Protein AF-A0A7Y0GBE6-F1 (afdb_monomer_lite)

InterPro domains:
  IPR038721 Transposase IS701-like, DDE domain [PF13546] (13-79)
  IPR039365 Transposase IS701-like [PTHR33627] (2-63)

Secondary structure (DSSP, 8-state):
-TTHHHHHHHHHHHHHT--HHHHHHHHHHHHHHHSTT---SHHHHHTT-TT--HHHHHHHHHS--TTHHHHHHHTTTS---

pLDDT: mean 74.15, std 12.69, range [44.25, 88.19]

Organism: NCBI:txid2728851

Radius of gyration: 14.28 Å; chains: 1; bounding box: 27×28×42 Å

Foldseek 3Di:
DVLPVVVVVCVVVLVVLVDPLLSLLVSLVVCLCPPPVNNPDLQSSQPPDPRDHSVSNCCSVVPDRPCPVCVVVVVVPPDDD

Sequence (81 aa):
MWRDEPAEWLARFVALLGDRRRARMCRAYIEGLIGPDDRKSVQPIAIPSPRSGYDQLYHFIAVPCGKAHHWHRSLADKPAP

Structure (mmCIF, N/CA/C/O backbone):
data_AF-A0A7Y0GBE6-F1
#
_entry.id   AF-A0A7Y0GBE6-F1
#
loop_
_atom_site.group_PDB
_atom_site.id
_atom_site.type_symbol
_atom_site.label_atom_id
_atom_site.label_alt_id
_atom_site.label_comp_id
_atom_site.label_asym_id
_atom_site.label_entity_id
_atom_site.label_seq_id
_atom_site.pdbx_PDB_ins_code
_atom_site.Cartn_x
_atom_site.Cartn_y
_atom_site.Cartn_z
_atom_site.occupancy
_atom_site.B_iso_or_equiv
_atom_site.auth_seq_id
_atom_site.auth_comp_id
_atom_site.auth_asym_id
_atom_site.auth_atom_id
_atom_site.pdbx_PDB_model_num
ATOM 1 N N . MET A 1 1 ? 9.489 -20.423 -5.040 1.00 57.31 1 MET A N 1
ATOM 2 C CA . MET A 1 1 ? 8.672 -19.356 -5.655 1.00 57.31 1 MET A CA 1
ATOM 3 C C . MET A 1 1 ? 8.406 -18.332 -4.559 1.00 57.31 1 MET A C 1
ATOM 5 O O . MET A 1 1 ? 7.573 -18.577 -3.709 1.00 57.31 1 MET A O 1
ATOM 9 N N . TRP A 1 2 ? 9.184 -17.245 -4.478 1.00 65.06 2 TRP A N 1
ATOM 10 C CA . TRP A 1 2 ? 9.167 -16.342 -3.305 1.00 65.06 2 TRP A CA 1
ATOM 11 C C . TRP A 1 2 ? 7.809 -15.657 -3.053 1.00 65.06 2 TRP A C 1
ATOM 13 O O . TRP A 1 2 ? 7.600 -15.089 -1.992 1.00 65.06 2 TRP A O 1
ATOM 23 N N . ARG A 1 3 ? 6.888 -15.699 -4.028 1.00 64.62 3 ARG A N 1
ATOM 24 C CA . ARG A 1 3 ? 5.581 -15.031 -3.981 1.00 64.62 3 ARG A CA 1
ATOM 25 C C . ARG A 1 3 ? 4.485 -15.777 -3.215 1.00 64.62 3 ARG A C 1
ATOM 27 O O . ARG A 1 3 ? 3.521 -15.117 -2.836 1.00 64.62 3 ARG A O 1
ATOM 34 N N . ASP A 1 4 ? 4.594 -17.087 -2.996 1.00 64.56 4 ASP A N 1
ATOM 35 C CA . ASP A 1 4 ? 3.478 -17.869 -2.430 1.00 64.56 4 ASP A CA 1
ATOM 36 C C . ASP A 1 4 ? 3.429 -17.825 -0.898 1.00 64.56 4 ASP A C 1
ATOM 38 O O . ASP A 1 4 ? 2.376 -17.554 -0.326 1.00 64.56 4 ASP A O 1
ATOM 42 N N . GLU A 1 5 ? 4.573 -17.983 -0.230 1.00 65.69 5 GLU A N 1
ATOM 43 C CA . GLU A 1 5 ? 4.698 -17.906 1.237 1.00 65.69 5 GLU A CA 1
ATOM 44 C C . GLU A 1 5 ? 4.191 -16.572 1.833 1.00 65.69 5 GLU A C 1
ATOM 46 O O . GLU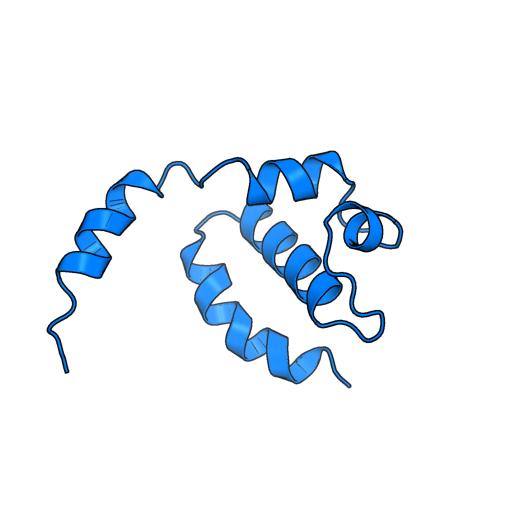 A 1 5 ? 3.416 -16.579 2.794 1.00 65.69 5 GLU A O 1
ATOM 51 N N . PRO A 1 6 ? 4.537 -15.403 1.258 1.00 69.19 6 PRO A N 1
ATOM 52 C CA . PRO A 1 6 ? 4.095 -14.119 1.789 1.00 69.19 6 PRO A CA 1
ATOM 53 C C . PRO A 1 6 ? 2.613 -13.846 1.543 1.00 69.19 6 PRO A C 1
ATOM 55 O O . PRO A 1 6 ? 2.016 -13.060 2.273 1.00 69.19 6 PRO A O 1
ATOM 58 N N . ALA A 1 7 ? 2.007 -14.443 0.512 1.00 71.38 7 ALA A N 1
ATOM 59 C CA . ALA A 1 7 ? 0.644 -14.113 0.107 1.00 71.38 7 ALA A CA 1
ATOM 60 C C . ALA A 1 7 ? -0.391 -14.560 1.148 1.00 71.38 7 ALA A C 1
ATOM 62 O O . ALA A 1 7 ? -1.329 -13.814 1.439 1.00 71.38 7 ALA A O 1
ATOM 63 N N . GLU A 1 8 ? -0.204 -15.744 1.732 1.00 77.44 8 GLU A N 1
ATOM 64 C CA . GLU A 1 8 ? -1.119 -16.308 2.726 1.00 77.44 8 GLU A CA 1
ATOM 65 C C . GLU A 1 8 ? -0.995 -15.596 4.082 1.00 77.44 8 GLU A C 1
ATOM 67 O O . GLU A 1 8 ? -1.999 -15.232 4.702 1.00 77.44 8 GLU A O 1
ATOM 72 N N . TRP A 1 9 ? 0.235 -15.277 4.497 1.00 80.31 9 TRP A N 1
ATOM 73 C CA . TRP A 1 9 ? 0.486 -14.443 5.674 1.00 80.31 9 TRP A CA 1
ATOM 74 C C . TRP A 1 9 ? -0.083 -13.025 5.500 1.00 80.31 9 TRP A C 1
ATOM 76 O O . TRP A 1 9 ? -0.767 -12.506 6.388 1.00 80.31 9 TRP A O 1
ATOM 86 N N . LEU A 1 10 ? 0.124 -12.414 4.328 1.00 81.75 10 LEU A N 1
ATOM 87 C CA . LEU A 1 10 ? -0.312 -11.050 4.028 1.00 81.75 10 LEU A CA 1
ATOM 88 C C . LEU A 1 10 ? -1.837 -10.929 3.901 1.00 81.75 10 LEU A C 1
ATOM 90 O O . LEU A 1 10 ? -2.394 -9.872 4.210 1.00 81.75 10 LEU A O 1
ATOM 94 N N . ALA A 1 11 ? -2.533 -11.996 3.496 1.00 79.81 11 ALA A N 1
ATOM 95 C CA . ALA A 1 11 ? -3.987 -12.005 3.336 1.00 79.81 11 ALA A CA 1
ATOM 96 C C . ALA A 1 11 ? -4.725 -11.559 4.611 1.00 79.81 11 ALA A C 1
ATOM 98 O O . ALA A 1 11 ? -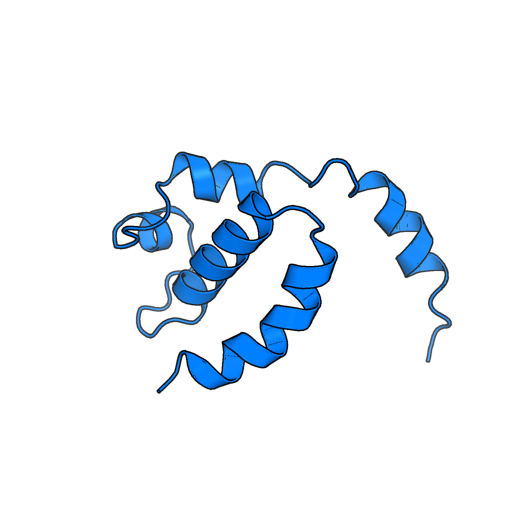5.700 -10.809 4.524 1.00 79.81 11 ALA A O 1
ATOM 99 N N . ARG A 1 12 ? -4.218 -11.936 5.795 1.00 77.75 12 ARG A N 1
ATOM 100 C CA . ARG A 1 12 ? -4.781 -11.533 7.097 1.00 77.75 12 ARG A CA 1
ATOM 101 C C . ARG A 1 12 ? -4.737 -10.019 7.310 1.00 77.75 12 ARG A C 1
ATOM 103 O O . ARG A 1 12 ? -5.712 -9.439 7.773 1.00 77.75 12 ARG A O 1
ATOM 110 N N . PHE A 1 13 ? -3.646 -9.365 6.920 1.00 75.75 13 PHE A N 1
ATOM 111 C CA . PHE A 1 13 ? -3.490 -7.910 7.037 1.00 75.75 13 PHE A CA 1
ATOM 112 C C . PHE A 1 13 ? -4.264 -7.163 5.954 1.00 75.75 13 PHE A C 1
ATOM 114 O O . PHE A 1 13 ? -4.870 -6.124 6.206 1.00 75.75 13 PHE A O 1
ATOM 121 N N . VAL A 1 14 ? -4.292 -7.719 4.744 1.00 80.50 14 VAL A N 1
ATOM 122 C CA . VAL A 1 14 ? -5.036 -7.153 3.620 1.00 80.50 14 VAL A CA 1
ATOM 123 C C . VAL A 1 14 ? -6.543 -7.157 3.888 1.00 80.50 14 VAL A C 1
ATOM 125 O O . VAL A 1 14 ? -7.215 -6.180 3.553 1.00 80.50 14 VAL A O 1
ATOM 128 N N . ALA A 1 15 ? -7.072 -8.194 4.545 1.00 80.00 15 ALA A N 1
ATOM 129 C CA . ALA A 1 15 ? -8.473 -8.251 4.962 1.00 80.00 15 ALA A CA 1
ATOM 130 C C . ALA A 1 15 ? -8.845 -7.115 5.938 1.00 80.00 15 ALA A C 1
ATOM 132 O O . ALA A 1 15 ? -9.936 -6.550 5.844 1.00 80.00 15 ALA A O 1
ATOM 133 N N . LEU A 1 16 ? -7.919 -6.719 6.818 1.00 80.31 16 LEU A N 1
ATOM 134 C CA . LEU A 1 16 ? -8.120 -5.642 7.794 1.00 80.31 16 LEU A CA 1
ATOM 135 C C . LEU A 1 16 ? -8.183 -4.241 7.167 1.00 80.31 16 LEU A C 1
ATOM 137 O O . LEU A 1 16 ? -8.743 -3.322 7.766 1.00 80.31 16 LEU A O 1
ATOM 141 N N . LEU A 1 17 ? -7.651 -4.057 5.953 1.00 79.62 17 LEU A N 1
ATOM 142 C CA . LEU A 1 17 ? -7.691 -2.762 5.263 1.00 79.62 17 LEU A CA 1
ATOM 143 C C . LEU A 1 17 ? -9.118 -2.346 4.876 1.00 79.62 17 LEU A C 1
ATOM 145 O O . LEU A 1 17 ? -9.370 -1.153 4.716 1.00 79.62 17 LEU A O 1
ATOM 149 N N . GLY A 1 18 ? -10.043 -3.301 4.705 1.00 76.31 18 GLY A N 1
ATOM 150 C CA . GLY A 1 18 ? -11.460 -3.042 4.411 1.00 76.31 18 GLY A CA 1
ATOM 151 C C . GLY A 1 18 ? -11.746 -2.321 3.085 1.00 76.31 18 GLY A C 1
ATOM 152 O O . GLY A 1 18 ? -12.898 -2.007 2.802 1.00 76.31 18 GLY A O 1
ATOM 153 N N . ASP A 1 19 ? -10.719 -2.061 2.271 1.00 84.00 19 ASP A N 1
ATOM 154 C CA . ASP A 1 19 ? -10.798 -1.347 1.000 1.00 84.00 19 ASP A CA 1
ATOM 155 C C . ASP A 1 19 ? -10.051 -2.129 -0.093 1.00 84.00 19 ASP A C 1
ATOM 157 O O . ASP A 1 19 ? -8.854 -2.415 0.010 1.00 84.00 19 ASP A O 1
ATOM 161 N N . ARG A 1 20 ? -10.763 -2.465 -1.178 1.00 83.62 20 ARG A N 1
ATOM 162 C CA . ARG A 1 20 ? -10.231 -3.272 -2.291 1.00 83.62 20 ARG A CA 1
ATOM 163 C C . ARG A 1 20 ? -9.102 -2.585 -3.067 1.00 83.62 20 ARG A C 1
ATOM 165 O O . ARG A 1 20 ? -8.289 -3.263 -3.698 1.00 83.62 20 ARG A O 1
ATOM 172 N N . ARG A 1 21 ? -9.033 -1.253 -3.081 1.00 85.25 21 ARG A N 1
ATOM 173 C CA . ARG A 1 21 ? -7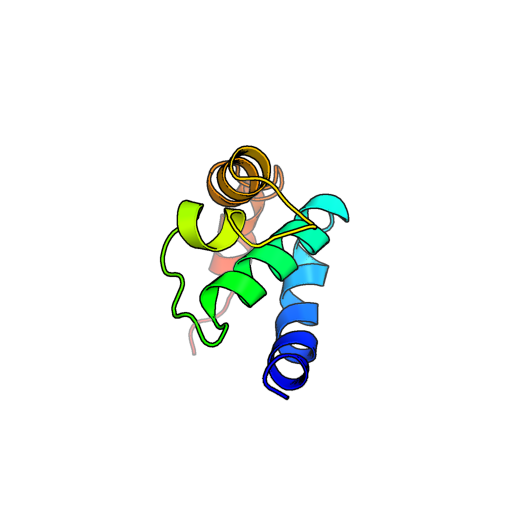.928 -0.504 -3.694 1.00 85.25 21 ARG A CA 1
ATOM 174 C C . ARG A 1 21 ? -6.699 -0.572 -2.794 1.00 85.25 21 ARG A C 1
ATOM 176 O O . ARG A 1 21 ? -5.641 -0.959 -3.280 1.00 85.25 21 ARG A O 1
ATOM 183 N N . ARG A 1 22 ? -6.843 -0.317 -1.492 1.00 84.88 22 ARG A N 1
ATOM 184 C CA . ARG A 1 22 ? -5.744 -0.429 -0.516 1.00 84.88 22 ARG A CA 1
ATOM 185 C C . ARG A 1 22 ? -5.195 -1.849 -0.424 1.00 84.88 22 ARG A C 1
ATOM 187 O O . ARG A 1 22 ? -3.986 -2.009 -0.349 1.00 84.88 22 ARG A O 1
ATOM 194 N N . ALA A 1 23 ? -6.049 -2.865 -0.520 1.00 85.25 23 ALA A N 1
ATOM 195 C CA . ALA A 1 23 ? -5.646 -4.268 -0.592 1.00 85.25 23 ALA A CA 1
ATOM 196 C C . ALA A 1 23 ? -4.694 -4.556 -1.766 1.00 85.25 23 ALA A C 1
ATOM 198 O O . ALA A 1 23 ? -3.636 -5.162 -1.595 1.00 85.25 23 ALA A O 1
ATOM 199 N N . ARG A 1 24 ? -5.047 -4.074 -2.966 1.00 85.69 24 ARG A N 1
ATOM 200 C CA . ARG A 1 24 ? -4.215 -4.221 -4.172 1.00 85.69 24 ARG A CA 1
ATOM 201 C C . ARG A 1 24 ? -2.889 -3.468 -4.047 1.00 85.69 24 ARG A C 1
ATOM 203 O O . ARG A 1 24 ? -1.860 -4.015 -4.431 1.00 85.69 24 ARG A O 1
ATOM 210 N N . MET A 1 25 ? -2.919 -2.260 -3.483 1.00 87.62 25 MET A N 1
ATOM 211 C CA . MET A 1 25 ? -1.722 -1.439 -3.272 1.00 87.62 25 MET A CA 1
ATOM 212 C C . MET A 1 25 ? -0.784 -2.031 -2.218 1.00 87.62 25 MET A C 1
ATOM 214 O O . MET A 1 25 ? 0.419 -2.076 -2.442 1.00 87.62 25 MET A O 1
ATOM 218 N N . CYS A 1 26 ? -1.326 -2.540 -1.109 1.00 86.56 26 CYS A N 1
ATOM 219 C CA . CYS A 1 26 ? -0.561 -3.209 -0.058 1.00 86.56 26 CYS A CA 1
ATOM 220 C C . CYS A 1 26 ? 0.197 -4.411 -0.614 1.00 86.56 26 CYS A C 1
ATOM 222 O O . CYS A 1 26 ? 1.400 -4.534 -0.405 1.00 86.56 26 CYS A O 1
ATOM 224 N N . ARG A 1 27 ? -0.485 -5.247 -1.404 1.00 84.25 27 ARG A N 1
ATOM 225 C CA . ARG A 1 27 ? 0.146 -6.387 -2.062 1.00 84.25 27 ARG A CA 1
ATOM 226 C C . ARG A 1 27 ? 1.273 -5.957 -3.006 1.00 84.25 27 ARG A C 1
ATOM 228 O O . ARG A 1 27 ? 2.360 -6.506 -2.910 1.00 84.25 27 ARG A O 1
ATOM 235 N N . ALA A 1 28 ? 1.041 -4.957 -3.857 1.00 84.62 28 ALA A N 1
ATOM 236 C CA . ALA A 1 28 ? 2.065 -4.452 -4.777 1.00 84.62 28 ALA A CA 1
ATOM 237 C C . ALA A 1 28 ? 3.279 -3.848 -4.043 1.00 84.62 28 ALA A C 1
ATOM 239 O O . ALA A 1 28 ? 4.417 -4.062 -4.452 1.00 84.62 28 ALA A O 1
ATOM 240 N N . TYR A 1 29 ? 3.042 -3.127 -2.944 1.00 85.62 29 TYR A N 1
ATOM 241 C CA . TYR A 1 29 ? 4.099 -2.549 -2.116 1.00 85.62 29 TYR A CA 1
ATOM 242 C C . TYR A 1 29 ? 4.950 -3.629 -1.435 1.00 85.62 29 TYR A C 1
ATOM 244 O O . TYR A 1 29 ? 6.172 -3.594 -1.534 1.00 85.62 29 TYR A O 1
ATOM 252 N N . ILE A 1 30 ? 4.313 -4.616 -0.796 1.00 84.25 30 ILE A N 1
ATOM 253 C CA . ILE A 1 30 ? 5.012 -5.705 -0.101 1.00 84.25 30 ILE A CA 1
ATOM 254 C C . ILE A 1 30 ? 5.773 -6.594 -1.086 1.00 84.25 30 ILE A C 1
ATOM 256 O O . ILE A 1 30 ? 6.929 -6.905 -0.830 1.00 84.25 30 ILE A O 1
ATOM 260 N N . GLU A 1 31 ? 5.177 -6.938 -2.233 1.00 83.12 31 GLU A N 1
ATOM 261 C CA . GLU A 1 31 ? 5.864 -7.673 -3.306 1.00 83.12 31 GLU A CA 1
ATOM 262 C C . GLU A 1 31 ? 7.100 -6.911 -3.815 1.00 83.12 31 GLU A C 1
ATOM 264 O O . GLU A 1 31 ? 8.133 -7.516 -4.089 1.00 83.12 31 GLU A O 1
ATOM 269 N N . GLY A 1 32 ? 7.030 -5.583 -3.913 1.00 82.81 32 GLY A N 1
ATOM 270 C CA . GLY A 1 32 ? 8.195 -4.772 -4.256 1.00 82.81 32 GLY A CA 1
ATOM 271 C C . GLY A 1 32 ? 9.278 -4.784 -3.178 1.00 82.81 32 GLY A C 1
ATOM 272 O O . GLY A 1 32 ? 10.456 -4.853 -3.510 1.00 82.81 32 GLY A O 1
ATOM 273 N N . LEU A 1 33 ? 8.876 -4.741 -1.906 1.00 85.44 33 LEU A N 1
ATOM 274 C CA . LEU A 1 33 ? 9.780 -4.618 -0.764 1.00 85.44 33 LEU A CA 1
ATOM 275 C C . LEU A 1 33 ? 10.549 -5.911 -0.457 1.00 85.44 33 LEU A C 1
ATOM 277 O O . LEU A 1 33 ? 11.743 -5.855 -0.193 1.00 85.44 33 LEU A O 1
ATOM 281 N N . ILE A 1 34 ? 9.869 -7.062 -0.482 1.00 81.69 34 ILE A N 1
ATOM 282 C CA . ILE A 1 34 ? 10.464 -8.373 -0.148 1.00 81.69 34 ILE A CA 1
ATOM 283 C C . ILE A 1 34 ? 10.974 -9.128 -1.381 1.00 81.69 34 ILE A C 1
ATOM 285 O O . ILE A 1 34 ? 11.520 -10.224 -1.263 1.00 81.69 34 ILE A O 1
ATOM 289 N N . GLY A 1 35 ? 10.725 -8.580 -2.571 1.00 78.38 35 GLY A N 1
ATOM 290 C CA . GLY A 1 35 ? 11.167 -9.166 -3.823 1.00 78.38 35 GLY A CA 1
ATOM 291 C C . GLY A 1 35 ? 12.698 -9.224 -3.929 1.00 78.38 35 GLY A C 1
ATOM 292 O O . GLY A 1 35 ? 13.407 -8.545 -3.188 1.00 78.38 35 GLY A O 1
ATOM 293 N N . PRO A 1 36 ? 13.225 -9.995 -4.894 1.00 74.62 36 PRO A N 1
ATOM 294 C CA . PRO A 1 36 ? 14.659 -10.284 -5.033 1.00 74.62 36 PRO A CA 1
ATOM 295 C C . PRO A 1 36 ? 15.552 -9.052 -5.257 1.00 74.62 36 PRO A C 1
ATOM 297 O O . PRO A 1 36 ? 16.767 -9.158 -5.147 1.00 74.62 36 PRO A O 1
ATOM 300 N N . ASP A 1 37 ? 14.957 -7.897 -5.553 1.00 74.44 37 ASP A N 1
ATOM 301 C CA . ASP A 1 37 ? 15.663 -6.662 -5.891 1.00 74.44 37 ASP A CA 1
ATOM 302 C C . ASP A 1 37 ? 15.843 -5.702 -4.690 1.00 74.44 37 ASP A C 1
ATOM 304 O O . ASP A 1 37 ? 16.211 -4.550 -4.907 1.00 74.44 37 ASP A O 1
ATOM 308 N N . ASP A 1 38 ? 15.534 -6.129 -3.452 1.00 70.94 38 ASP A N 1
ATOM 309 C CA . ASP A 1 38 ? 15.705 -5.368 -2.187 1.00 70.94 38 ASP A CA 1
ATOM 310 C C . 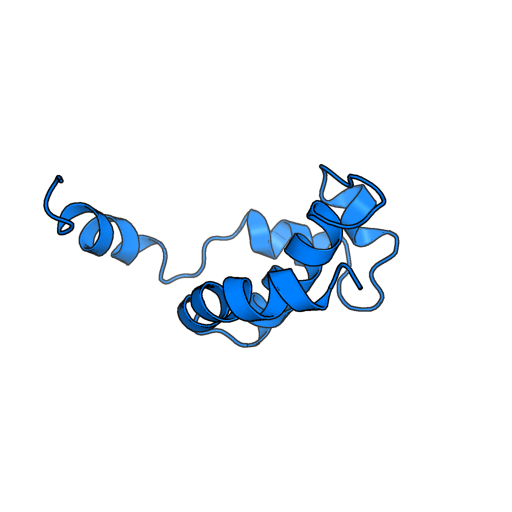ASP A 1 38 ? 15.299 -3.882 -2.298 1.00 70.94 38 ASP A C 1
ATOM 312 O O . ASP A 1 38 ? 16.025 -2.944 -1.949 1.00 70.94 38 ASP A O 1
ATOM 316 N N . ARG A 1 39 ? 14.112 -3.641 -2.862 1.00 82.75 39 ARG A N 1
ATOM 317 C CA . ARG A 1 39 ? 13.652 -2.296 -3.216 1.00 82.75 39 ARG A CA 1
ATOM 318 C C . ARG A 1 39 ? 13.103 -1.593 -1.980 1.00 82.75 39 ARG A C 1
ATOM 320 O O . ARG A 1 39 ? 11.905 -1.594 -1.718 1.00 82.75 39 ARG A O 1
ATOM 327 N N . LYS A 1 40 ? 13.993 -0.961 -1.219 1.00 80.56 40 LYS A N 1
ATOM 328 C CA . LYS A 1 40 ? 13.674 -0.324 0.073 1.00 80.56 40 LYS A CA 1
ATOM 329 C C . LYS A 1 40 ? 12.897 0.993 -0.011 1.00 80.56 40 LYS A C 1
ATOM 331 O O . LYS A 1 40 ? 12.448 1.496 1.016 1.00 80.56 40 LYS A O 1
ATOM 336 N N . SER A 1 41 ? 12.727 1.575 -1.197 1.00 83.25 41 SER A N 1
ATOM 337 C CA . SER A 1 41 ? 12.005 2.841 -1.379 1.00 83.25 41 SER A CA 1
ATOM 338 C C . SER A 1 41 ? 10.889 2.737 -2.423 1.00 83.25 41 SER A C 1
ATOM 340 O O . SER A 1 41 ? 10.844 1.822 -3.245 1.00 83.25 41 SER A O 1
ATOM 342 N N . VAL A 1 42 ? 9.948 3.688 -2.386 1.00 82.44 42 VAL A N 1
ATOM 343 C CA . VAL A 1 42 ? 8.751 3.680 -3.249 1.00 82.44 42 VAL A CA 1
ATOM 344 C C . VAL A 1 42 ? 9.100 3.807 -4.731 1.00 82.44 42 VAL A C 1
ATOM 346 O O . VAL A 1 42 ? 8.466 3.161 -5.560 1.00 82.44 42 VAL A O 1
ATOM 349 N N . GLN A 1 43 ? 10.109 4.611 -5.075 1.00 84.44 43 GLN A N 1
ATOM 350 C CA . GLN A 1 43 ? 10.536 4.815 -6.464 1.00 84.44 43 GLN A CA 1
ATOM 351 C C . GLN A 1 43 ? 10.974 3.499 -7.135 1.00 84.44 43 GLN A C 1
ATOM 353 O O . GLN A 1 43 ? 10.361 3.123 -8.132 1.00 84.44 43 GLN A O 1
ATOM 358 N N . PRO A 1 44 ? 11.948 2.745 -6.589 1.00 83.56 44 PRO A N 1
ATOM 359 C CA . PRO A 1 44 ? 12.323 1.429 -7.100 1.00 83.56 44 PRO A CA 1
ATOM 360 C C . PRO A 1 44 ? 11.169 0.421 -7.146 1.00 83.56 44 PRO A C 1
ATOM 362 O O . PRO A 1 44 ? 11.105 -0.390 -8.065 1.00 83.56 44 PRO A O 1
ATOM 365 N N . ILE A 1 45 ? 10.223 0.461 -6.203 1.00 84.94 45 ILE A N 1
ATOM 366 C CA . ILE A 1 45 ? 9.030 -0.402 -6.251 1.00 84.94 45 ILE A CA 1
ATOM 367 C C . ILE A 1 45 ? 8.115 -0.022 -7.429 1.00 84.94 45 ILE A C 1
ATOM 369 O O . ILE A 1 45 ? 7.561 -0.903 -8.089 1.00 84.94 45 ILE A O 1
ATOM 373 N N . ALA A 1 46 ? 7.973 1.274 -7.711 1.00 84.06 46 ALA A N 1
ATOM 374 C CA . ALA A 1 46 ? 7.086 1.799 -8.744 1.00 84.06 46 ALA A CA 1
ATOM 375 C C . ALA A 1 46 ? 7.595 1.565 -10.175 1.00 84.06 46 ALA A C 1
ATOM 377 O O . ALA A 1 46 ? 6.777 1.361 -11.068 1.00 84.06 46 ALA A O 1
ATOM 378 N N . ILE A 1 47 ? 8.915 1.577 -10.397 1.00 79.19 47 ILE A N 1
ATOM 379 C CA . ILE A 1 47 ? 9.514 1.485 -11.743 1.00 79.19 47 ILE A CA 1
ATOM 380 C C . ILE A 1 47 ? 9.085 0.206 -12.495 1.00 79.19 47 ILE A C 1
ATOM 382 O O . ILE A 1 47 ? 8.702 0.312 -13.658 1.00 79.19 47 ILE A O 1
ATOM 386 N N . PRO A 1 48 ? 9.078 -0.991 -11.875 1.00 73.88 48 PRO A N 1
ATOM 387 C CA . PRO A 1 48 ? 8.729 -2.228 -12.575 1.00 73.88 48 PRO A CA 1
ATOM 388 C C . PRO A 1 48 ? 7.269 -2.644 -12.388 1.00 73.88 48 PRO A C 1
ATOM 390 O O . PRO A 1 48 ? 6.901 -3.724 -12.842 1.00 73.88 48 PRO A O 1
ATOM 393 N N . SER A 1 49 ? 6.446 -1.873 -11.664 1.00 68.06 49 SER A N 1
ATOM 394 C CA . SER A 1 49 ? 5.093 -2.304 -11.299 1.00 68.06 49 SER A CA 1
ATOM 395 C C . SER A 1 49 ? 4.083 -1.992 -12.413 1.00 68.06 49 SER A C 1
ATOM 397 O O . SER A 1 49 ? 3.671 -0.840 -12.552 1.00 68.06 49 SER A O 1
ATOM 399 N N . PRO A 1 50 ? 3.558 -2.996 -13.150 1.00 64.00 50 PRO A N 1
ATOM 400 C CA . PRO A 1 50 ? 2.470 -2.780 -14.112 1.00 64.00 50 PRO A CA 1
ATOM 401 C C . PRO A 1 50 ? 1.137 -2.450 -13.421 1.00 64.00 50 PRO A C 1
ATOM 403 O O . PRO A 1 50 ? 0.138 -2.154 -14.071 1.00 64.00 50 PRO A O 1
ATOM 406 N N . ARG A 1 51 ? 1.093 -2.564 -12.089 1.00 64.56 51 ARG A N 1
ATOM 407 C CA . ARG A 1 51 ? -0.128 -2.567 -11.284 1.00 64.56 51 ARG A CA 1
ATOM 408 C C . ARG A 1 51 ? -0.319 -1.270 -10.496 1.00 64.56 51 ARG A C 1
ATOM 410 O O . ARG A 1 51 ? -1.416 -1.043 -9.990 1.00 64.56 51 ARG A O 1
ATOM 417 N N . SER A 1 52 ? 0.725 -0.445 -10.372 1.00 71.44 52 SER A N 1
ATOM 418 C CA . SER A 1 52 ? 0.712 0.772 -9.557 1.00 71.44 52 SER A CA 1
ATOM 419 C C . SER A 1 52 ? 1.878 1.715 -9.879 1.00 71.44 52 SER A C 1
ATOM 421 O O . SER A 1 52 ? 3.033 1.320 -9.750 1.00 71.44 52 SER A O 1
ATOM 423 N N . GLY A 1 53 ? 1.579 2.977 -10.195 1.00 83.31 53 GLY A N 1
ATOM 424 C CA . GLY A 1 53 ? 2.590 4.033 -10.345 1.00 83.31 53 GLY A CA 1
ATOM 425 C C . GLY A 1 53 ? 3.057 4.635 -9.011 1.00 83.31 53 GLY A C 1
ATOM 426 O O . GLY A 1 53 ? 2.478 4.359 -7.955 1.00 83.31 53 GLY A O 1
ATOM 427 N N . TYR A 1 54 ? 4.078 5.498 -9.079 1.00 86.81 54 TYR A N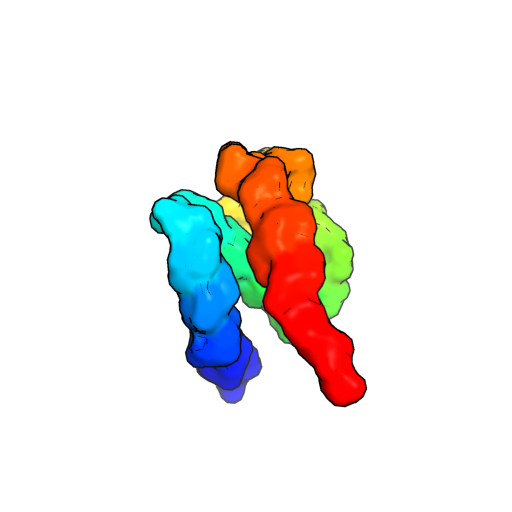 1
ATOM 428 C CA . TYR A 1 54 ? 4.691 6.161 -7.919 1.00 86.81 54 TYR A CA 1
ATOM 429 C C . TYR A 1 54 ? 3.660 6.864 -7.030 1.00 86.81 54 TYR A C 1
ATOM 431 O O . TYR A 1 54 ? 3.566 6.543 -5.848 1.00 86.81 54 TYR A O 1
ATOM 439 N N . ASP A 1 55 ? 2.819 7.730 -7.601 1.00 87.62 55 ASP A N 1
ATOM 440 C CA . ASP A 1 55 ? 1.838 8.508 -6.832 1.00 87.62 55 ASP A CA 1
ATOM 441 C C . ASP A 1 55 ? 0.832 7.626 -6.094 1.00 87.62 55 ASP A C 1
ATOM 443 O O . ASP A 1 55 ? 0.409 7.938 -4.985 1.00 87.62 55 ASP A O 1
ATOM 447 N N . GLN A 1 56 ? 0.460 6.485 -6.680 1.00 87.12 56 GLN A N 1
ATOM 448 C CA . GLN A 1 56 ? -0.492 5.565 -6.061 1.00 87.12 56 GLN A CA 1
ATOM 449 C C . GLN A 1 56 ? 0.129 4.845 -4.862 1.00 87.12 56 GLN A C 1
ATOM 451 O O . GLN A 1 56 ? -0.536 4.674 -3.839 1.00 87.12 56 GLN A O 1
ATOM 456 N N . LEU A 1 57 ? 1.394 4.430 -4.976 1.00 87.81 57 LEU A N 1
ATOM 457 C CA . LEU A 1 57 ? 2.137 3.806 -3.880 1.00 87.81 57 LEU A CA 1
ATOM 458 C C . LEU A 1 57 ? 2.459 4.823 -2.785 1.00 87.81 57 LEU A C 1
ATOM 460 O O . LEU A 1 57 ? 2.249 4.532 -1.609 1.00 87.81 57 LEU A O 1
ATOM 464 N N . TYR A 1 58 ? 2.890 6.025 -3.169 1.00 88.19 58 TYR A N 1
ATOM 465 C CA . TYR A 1 58 ? 3.167 7.116 -2.245 1.00 88.19 58 TYR A CA 1
ATOM 466 C C . TYR A 1 58 ? 1.905 7.513 -1.472 1.00 88.19 58 TYR A C 1
ATOM 468 O O . TYR A 1 58 ? 1.919 7.564 -0.247 1.00 88.19 58 TYR A O 1
ATOM 476 N N . HIS A 1 59 ? 0.773 7.682 -2.159 1.00 87.56 59 HIS A N 1
ATOM 477 C CA . HIS A 1 59 ? -0.507 7.966 -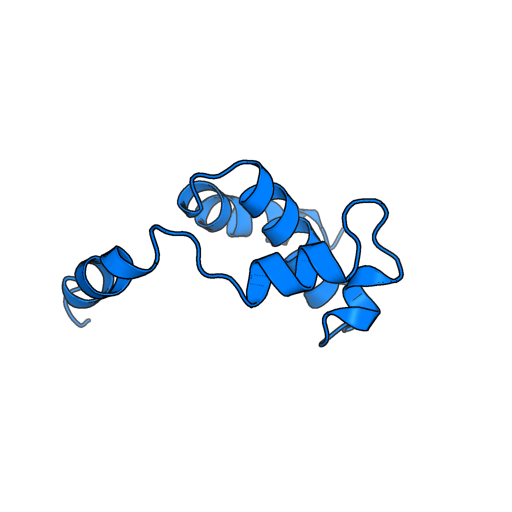1.514 1.00 87.56 59 HIS A CA 1
ATOM 478 C C . HIS A 1 59 ? -0.953 6.829 -0.583 1.00 87.56 59 HIS A C 1
ATOM 480 O O . HIS A 1 59 ? -1.479 7.087 0.495 1.00 87.56 59 HIS A O 1
ATOM 486 N N . PHE A 1 60 ? -0.726 5.565 -0.954 1.00 87.00 60 PHE A N 1
ATOM 487 C CA . PHE A 1 60 ? -1.062 4.424 -0.101 1.00 87.00 60 PHE A CA 1
ATOM 488 C C . PHE A 1 60 ? -0.315 4.439 1.246 1.00 87.00 60 PHE A C 1
ATOM 490 O O . PHE A 1 60 ? -0.945 4.148 2.270 1.00 87.00 60 PHE A O 1
ATOM 497 N N . ILE A 1 61 ? 0.981 4.785 1.244 1.00 85.00 61 ILE A N 1
ATOM 498 C CA . ILE A 1 61 ? 1.808 4.841 2.462 1.00 85.00 61 ILE A CA 1
ATOM 499 C C . ILE A 1 61 ? 1.637 6.147 3.247 1.00 85.00 61 ILE A C 1
ATOM 501 O O . ILE A 1 61 ? 1.666 6.124 4.473 1.00 85.00 61 ILE A O 1
ATOM 505 N N . ALA A 1 62 ? 1.448 7.274 2.558 1.00 86.94 62 ALA A N 1
ATOM 506 C CA . ALA A 1 62 ? 1.408 8.597 3.173 1.00 86.94 62 ALA A CA 1
ATOM 507 C C . ALA A 1 62 ? 0.013 8.956 3.694 1.00 86.94 62 ALA A C 1
ATOM 509 O O . ALA A 1 62 ? -0.112 9.746 4.627 1.00 86.94 62 ALA A O 1
ATOM 510 N N . VAL A 1 63 ? -1.042 8.380 3.106 1.00 84.75 63 VAL A N 1
ATOM 511 C CA . VAL A 1 63 ? -2.422 8.648 3.510 1.00 84.75 63 VAL A CA 1
ATOM 512 C C . VAL A 1 63 ? -2.957 7.472 4.327 1.00 84.75 63 VAL A C 1
ATOM 514 O O . VAL A 1 63 ? -3.196 6.382 3.777 1.00 84.75 63 VAL A O 1
ATOM 517 N N . PRO A 1 64 ? -3.176 7.664 5.642 1.00 69.19 64 PRO A N 1
ATOM 518 C CA . PRO A 1 64 ? -3.785 6.642 6.472 1.00 69.19 64 PRO A CA 1
ATOM 519 C C . PRO A 1 64 ? -5.176 6.298 5.936 1.00 69.19 64 PRO A C 1
ATOM 521 O O . PRO A 1 64 ? -5.905 7.153 5.432 1.00 69.19 64 PRO A O 1
ATOM 524 N N . CYS A 1 65 ? -5.578 5.030 6.046 1.00 69.94 65 CYS A N 1
ATOM 525 C CA . CYS A 1 65 ? -6.984 4.699 5.824 1.00 69.94 65 CYS A CA 1
ATOM 526 C C . CYS A 1 65 ? -7.830 5.546 6.790 1.00 69.94 65 CYS A C 1
ATOM 528 O O . CYS A 1 65 ? -7.422 5.723 7.930 1.00 69.94 65 CYS A O 1
ATOM 530 N N . GLY A 1 66 ? -8.995 6.065 6.389 1.00 63.91 66 GLY A N 1
ATOM 531 C CA . GLY A 1 66 ? -9.837 6.902 7.271 1.00 63.91 66 GLY A CA 1
ATOM 532 C C . GLY A 1 66 ? -10.267 6.203 8.570 1.00 63.91 66 GLY A C 1
ATOM 533 O O . GLY A 1 66 ? -10.716 6.836 9.518 1.00 63.91 66 GLY A O 1
ATOM 534 N N . LYS A 1 67 ? -10.061 4.884 8.645 1.00 58.44 67 LYS A N 1
ATOM 535 C CA . LYS A 1 67 ? -10.202 4.101 9.860 1.00 58.44 67 LYS A CA 1
ATOM 536 C C . LYS A 1 67 ? -8.990 4.219 10.810 1.00 58.44 67 LYS A C 1
ATOM 538 O O . LYS A 1 67 ? -9.139 3.877 11.963 1.00 58.44 67 LYS A O 1
ATOM 543 N N . ALA A 1 68 ? -7.822 4.729 10.425 1.00 52.88 68 ALA A N 1
ATOM 544 C CA . ALA A 1 68 ? -6.608 4.843 11.258 1.00 52.88 68 ALA A CA 1
ATOM 545 C C . ALA A 1 68 ? -6.859 5.426 12.668 1.00 52.88 68 ALA A C 1
ATOM 547 O O . ALA A 1 68 ? -6.270 4.964 13.640 1.00 52.88 68 ALA A O 1
ATOM 548 N N . HIS A 1 69 ? -7.812 6.353 12.796 1.00 50.19 69 HIS A N 1
ATOM 549 C CA . HIS A 1 69 ? -8.173 6.975 14.072 1.00 50.19 69 HIS A CA 1
ATOM 550 C C . HIS A 1 69 ? -8.755 5.987 15.114 1.00 50.19 69 HIS A C 1
ATOM 552 O O . HIS A 1 69 ? -8.597 6.214 16.308 1.00 50.19 69 HIS A O 1
ATOM 558 N N . HIS A 1 70 ? -9.378 4.865 14.710 1.00 52.97 70 HIS A N 1
ATOM 559 C CA . HIS A 1 70 ? -9.898 3.865 15.666 1.00 52.97 70 HIS A CA 1
ATOM 560 C C . HIS A 1 70 ? -8.842 2.843 16.131 1.00 52.97 70 HIS A C 1
ATOM 562 O O . HIS A 1 70 ? -9.065 2.147 17.122 1.00 52.97 70 HIS A O 1
ATOM 568 N N . TRP A 1 71 ? -7.680 2.759 15.467 1.00 50.03 71 TRP A N 1
ATOM 569 C CA . TRP A 1 71 ? -6.653 1.750 15.777 1.00 50.03 71 TRP A CA 1
ATOM 570 C C . TRP A 1 71 ? -5.957 1.998 17.116 1.00 50.03 71 TRP A C 1
ATOM 572 O O . TRP A 1 71 ? -5.580 1.040 17.789 1.00 50.03 71 TRP A O 1
ATOM 582 N N . HIS A 1 72 ? -5.869 3.261 17.547 1.00 53.06 72 HIS A N 1
ATOM 583 C CA . HIS A 1 72 ? -5.343 3.622 18.867 1.00 53.06 72 HIS A CA 1
ATOM 584 C C . HIS A 1 72 ? -6.166 3.025 20.020 1.00 53.06 72 HIS A C 1
ATOM 586 O O . HIS A 1 72 ? -5.630 2.827 21.105 1.00 53.06 72 HIS A O 1
ATOM 592 N N . ARG A 1 73 ? -7.447 2.703 19.789 1.00 49.97 73 ARG A N 1
ATOM 593 C CA . ARG A 1 73 ? -8.329 2.108 20.800 1.00 49.97 73 ARG A CA 1
ATOM 594 C C . ARG A 1 73 ? -8.261 0.580 20.807 1.00 49.97 73 ARG A C 1
ATOM 596 O O . ARG A 1 73 ? -8.194 -0.011 21.873 1.00 49.97 73 ARG A O 1
ATOM 603 N N . SER A 1 74 ? -8.180 -0.060 19.638 1.00 53.44 74 SER A N 1
ATOM 604 C CA . SER A 1 74 ? -8.097 -1.529 19.555 1.00 53.44 74 SER A CA 1
ATOM 605 C C . SER A 1 74 ? -6.737 -2.122 19.934 1.00 53.44 74 SER A C 1
ATOM 607 O O . SER A 1 74 ? -6.690 -3.283 20.324 1.00 53.44 74 SER A O 1
ATOM 609 N N . LEU A 1 75 ? -5.634 -1.375 19.815 1.00 53.22 75 LEU A N 1
ATOM 610 C CA . LEU A 1 75 ? -4.311 -1.860 20.242 1.00 53.22 75 LEU A CA 1
ATOM 611 C C . LEU A 1 75 ? -4.019 -1.587 21.724 1.00 53.22 75 LEU A C 1
ATOM 613 O O . LEU A 1 75 ? -3.197 -2.290 22.304 1.00 53.22 75 LEU A O 1
ATOM 617 N N . ALA A 1 76 ? -4.703 -0.612 22.333 1.00 57.12 76 ALA A N 1
ATOM 618 C CA . ALA A 1 76 ? -4.609 -0.324 23.765 1.00 57.12 76 ALA A CA 1
ATOM 619 C C . ALA A 1 76 ? -5.349 -1.361 24.633 1.00 57.12 76 ALA A C 1
ATOM 621 O O . ALA A 1 76 ? -4.942 -1.599 25.763 1.00 57.12 76 ALA A O 1
ATOM 622 N N . ASP A 1 77 ? -6.380 -2.018 24.088 1.00 57.31 77 ASP A N 1
ATOM 623 C CA . ASP A 1 77 ? -7.138 -3.087 24.764 1.00 57.31 77 ASP A CA 1
ATOM 624 C C . ASP A 1 77 ? -6.471 -4.473 24.677 1.00 57.31 77 ASP A C 1
ATOM 626 O O . ASP A 1 77 ? -7.047 -5.477 25.099 1.00 57.31 77 ASP A O 1
ATOM 630 N N . LYS A 1 78 ? -5.255 -4.573 24.125 1.00 44.25 78 LYS A N 1
ATOM 631 C CA . LYS A 1 78 ? -4.524 -5.841 24.110 1.00 44.25 78 LYS A CA 1
ATOM 632 C C . LYS A 1 78 ? -3.887 -6.043 25.495 1.00 44.25 78 LYS A C 1
ATOM 634 O O . LYS A 1 78 ? -2.990 -5.268 25.829 1.00 44.25 78 LYS A O 1
ATOM 639 N N . PRO A 1 79 ? -4.306 -7.037 26.306 1.00 48.16 79 PRO A N 1
ATOM 640 C CA . PRO A 1 79 ? -3.644 -7.283 27.579 1.00 48.16 79 PRO A CA 1
ATOM 641 C C . PRO A 1 79 ? -2.170 -7.608 27.316 1.00 48.16 79 PRO A C 1
ATOM 643 O O . PRO A 1 79 ? -1.844 -8.339 26.373 1.00 48.16 79 PRO A O 1
ATOM 646 N N . ALA A 1 80 ? -1.293 -6.995 28.115 1.00 45.44 80 ALA A N 1
ATOM 647 C CA . ALA A 1 80 ? 0.134 -7.296 28.121 1.00 45.44 80 ALA A CA 1
ATOM 648 C C . ALA A 1 80 ? 0.351 -8.805 28.375 1.00 45.44 80 ALA A C 1
ATOM 650 O O . ALA A 1 80 ? -0.493 -9.411 29.041 1.00 45.44 80 ALA A O 1
ATOM 651 N N . PRO A 1 81 ? 1.413 -9.411 27.805 1.00 57.22 81 PRO A N 1
ATOM 652 C CA . PRO A 1 81 ? 1.696 -10.837 27.970 1.00 57.22 81 PRO A CA 1
ATOM 653 C C . PRO A 1 81 ? 1.871 -11.245 29.435 1.00 57.22 81 PRO A C 1
ATOM 655 O O . PRO A 1 81 ? 2.363 -10.409 30.230 1.00 57.22 81 PRO A O 1
#